Protein AF-A0A3N7H9N9-F1 (afdb_monomer)

Secondary structure (DSSP, 8-state):
-PPP-TT-----SSB-TTTTGGGT--B--S--------SSPPPHHHHHHHHHT-

Solvent-accessible surface area (backbone atoms only — not comparable to full-atom values): 3915 Å² total; per-residue (Å²): 135,78,91,77,67,80,92,65,87,77,91,75,80,59,50,19,63,80,88,34,44,91,76,70,38,56,56,60,86,70,88,79,91,84,88,88,88,74,100,62,90,76,52,72,66,60,53,50,53,58,58,71,77,101

Mean predicted aligned error: 5.12 Å

pLDDT: mean 88.46, std 7.23, range [58.56, 97.31]

Radius of gyration: 15.17 Å; Cα contacts (8 Å, |Δi|>4): 18; chains: 1; bounding box: 34×18×36 Å

Sequence (54 aa):
PGISWANCDILTIGSGAPNFTEWGHLSDLSLIDELRIFDKTLTLEEIQQMVEDN

Foldseek 3Di:
DDDDCVPVPDDDDQACPPPNVVVVGGGHPDDDDDDDDDPDDDDPVRVVVVVVVD

Structure (mmCIF, N/CA/C/O backbone):
data_AF-A0A3N7H9N9-F1
#
_entry.id   AF-A0A3N7H9N9-F1
#
loop_
_atom_site.group_PDB
_atom_site.id
_atom_site.type_symbol
_atom_site.label_atom_id
_atom_site.label_alt_id
_atom_site.label_comp_id
_atom_site.label_asym_id
_atom_site.label_entity_id
_atom_site.label_seq_id
_atom_site.pdbx_PDB_ins_code
_atom_site.Cartn_x
_atom_site.Cartn_y
_atom_site.Cartn_z
_atom_site.occupancy
_atom_site.B_iso_or_equiv
_atom_site.auth_seq_id
_atom_site.auth_comp_id
_atom_site.auth_asym_id
_atom_site.auth_atom_id
_atom_site.pdbx_PDB_model_num
ATOM 1 N N . PRO A 1 1 ? -23.312 6.602 0.697 1.00 67.19 1 PRO A N 1
ATOM 2 C CA . PRO A 1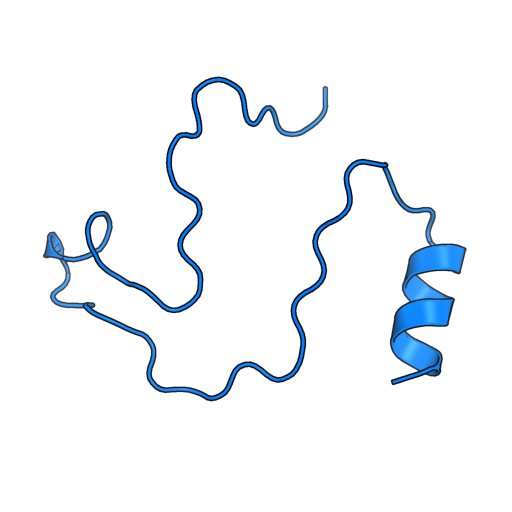 1 ? -22.730 5.748 -0.365 1.00 67.19 1 PRO A CA 1
ATOM 3 C C . PRO A 1 1 ? -21.250 5.454 -0.074 1.00 67.19 1 PRO A C 1
ATOM 5 O O . PRO A 1 1 ? -20.495 6.390 0.164 1.00 67.19 1 PRO A O 1
ATOM 8 N N . GLY A 1 2 ? -20.870 4.175 -0.002 1.00 72.25 2 GLY A N 1
ATOM 9 C CA . GLY A 1 2 ? -19.475 3.769 0.205 1.00 72.25 2 GLY A CA 1
ATOM 10 C C . GLY A 1 2 ? -18.611 3.989 -1.040 1.00 72.25 2 GLY A C 1
ATOM 11 O O . GLY A 1 2 ? -19.131 4.288 -2.117 1.00 72.25 2 GLY A O 1
ATOM 12 N N . ILE A 1 3 ? -17.296 3.828 -0.887 1.00 76.69 3 ILE A N 1
ATOM 13 C CA . ILE A 1 3 ? -16.364 3.755 -2.019 1.00 76.69 3 ILE A CA 1
ATOM 14 C C . ILE A 1 3 ? -16.789 2.573 -2.901 1.00 76.69 3 ILE A C 1
ATOM 16 O O . ILE A 1 3 ? -16.938 1.454 -2.411 1.00 76.69 3 ILE A O 1
ATOM 20 N N . SER A 1 4 ? -17.027 2.827 -4.188 1.00 80.94 4 SER A N 1
ATOM 21 C CA . SER A 1 4 ? -17.316 1.774 -5.161 1.00 80.94 4 SER A CA 1
ATOM 22 C C . SER A 1 4 ? -16.023 1.339 -5.832 1.00 80.94 4 SER A C 1
ATOM 24 O O . SER A 1 4 ? -15.306 2.164 -6.389 1.00 80.94 4 SER A O 1
ATOM 26 N N . TRP A 1 5 ? -15.766 0.036 -5.810 1.00 83.12 5 TRP A N 1
ATOM 27 C CA . TRP A 1 5 ? -14.667 -0.605 -6.534 1.00 83.12 5 TRP A CA 1
ATOM 28 C C 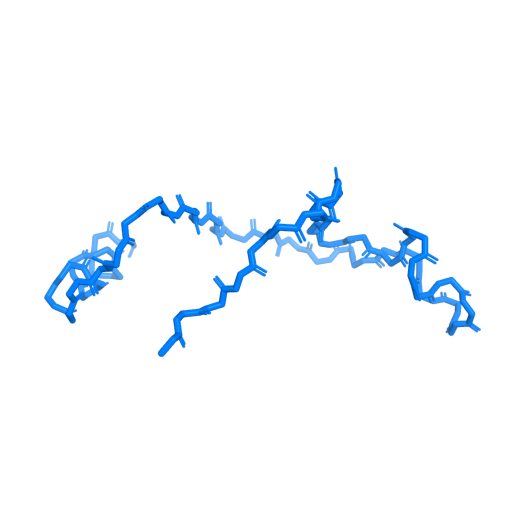. TRP A 1 5 ? -15.116 -1.153 -7.896 1.00 83.12 5 TRP A C 1
ATOM 30 O O . TRP A 1 5 ? -14.412 -1.948 -8.513 1.00 83.12 5 TRP A O 1
ATOM 40 N N . ALA A 1 6 ? -16.310 -0.773 -8.368 1.00 86.81 6 ALA A N 1
ATOM 41 C CA . ALA A 1 6 ? -16.806 -1.219 -9.663 1.00 86.81 6 ALA A CA 1
ATOM 42 C C . ALA A 1 6 ? -15.847 -0.774 -10.780 1.00 86.81 6 ALA A C 1
ATOM 44 O O . ALA A 1 6 ? -15.496 0.403 -10.864 1.00 86.81 6 ALA A O 1
ATOM 45 N N . ASN A 1 7 ? -15.455 -1.718 -11.642 1.00 87.75 7 ASN A N 1
ATOM 46 C CA . ASN A 1 7 ? -14.473 -1.527 -12.719 1.00 87.75 7 ASN A CA 1
ATOM 47 C C . ASN A 1 7 ? -13.053 -1.163 -12.234 1.00 87.75 7 ASN A C 1
ATOM 49 O O . ASN A 1 7 ? -12.271 -0.584 -12.986 1.00 87.75 7 ASN A O 1
ATOM 53 N N . CYS A 1 8 ? -12.714 -1.461 -10.975 1.00 88.31 8 CYS A N 1
ATOM 54 C CA . CYS A 1 8 ? -11.329 -1.424 -10.519 1.00 88.31 8 CYS A CA 1
ATOM 55 C C . CYS A 1 8 ? -10.661 -2.759 -10.869 1.00 88.31 8 CYS A C 1
ATOM 57 O O . CYS A 1 8 ? -10.866 -3.760 -10.186 1.00 88.31 8 CYS A O 1
ATOM 59 N N . ASP A 1 9 ? -9.886 -2.769 -11.952 1.00 85.31 9 ASP A N 1
ATOM 60 C CA . ASP A 1 9 ? -9.266 -3.995 -12.469 1.00 85.31 9 ASP A CA 1
ATOM 61 C C . ASP A 1 9 ? -7.927 -4.322 -11.791 1.00 85.31 9 ASP A C 1
ATOM 63 O O . ASP A 1 9 ? -7.521 -5.482 -11.734 1.00 85.31 9 ASP A O 1
ATOM 67 N N . ILE A 1 10 ? -7.218 -3.302 -11.291 1.00 86.44 10 ILE A N 1
ATOM 68 C CA . ILE A 1 10 ? -5.876 -3.448 -10.719 1.00 86.44 10 ILE A CA 1
ATOM 69 C C . ILE A 1 10 ? -5.762 -2.619 -9.437 1.00 86.44 10 ILE A C 1
ATOM 71 O O . ILE A 1 10 ? -5.879 -1.394 -9.465 1.00 86.44 10 ILE A O 1
ATOM 75 N N . LEU A 1 11 ? -5.448 -3.297 -8.330 1.00 87.31 11 LEU A N 1
ATOM 76 C CA . LEU A 1 11 ? -4.982 -2.682 -7.089 1.00 87.31 11 LEU A CA 1
ATOM 77 C C . LEU A 1 11 ? -3.466 -2.870 -6.984 1.00 87.31 11 LEU A C 1
ATOM 79 O O . LEU A 1 11 ? -2.983 -3.991 -6.839 1.00 87.31 11 LEU A O 1
ATOM 83 N N . THR A 1 12 ? -2.713 -1.774 -7.045 1.00 87.62 12 THR A N 1
ATOM 84 C CA . THR A 1 12 ? -1.258 -1.781 -6.857 1.00 87.62 12 THR A CA 1
ATOM 85 C C . THR A 1 12 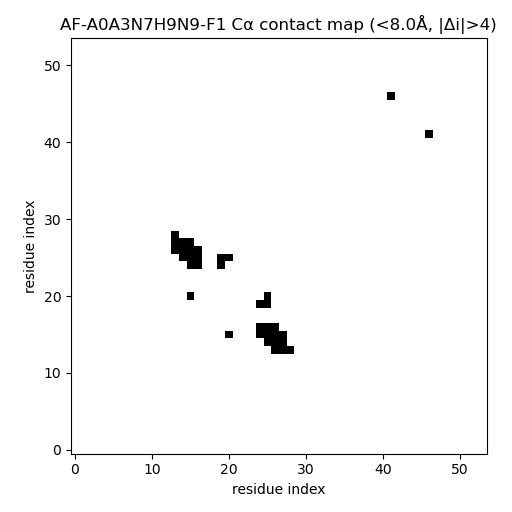? -0.884 -1.136 -5.529 1.00 87.62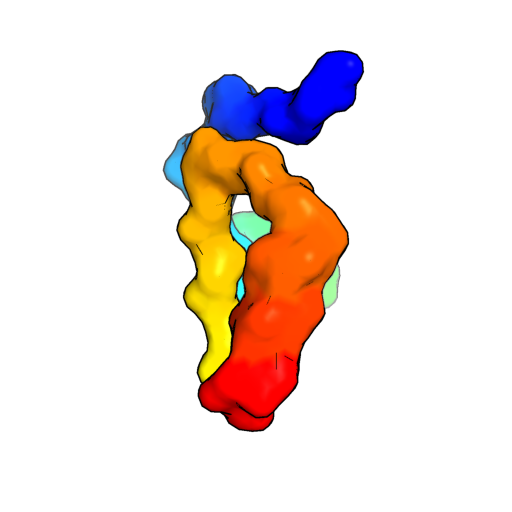 12 THR A C 1
ATOM 87 O O . THR A 1 12 ? -1.287 -0.004 -5.269 1.00 87.62 12 THR A O 1
ATOM 90 N N . ILE A 1 13 ? -0.064 -1.811 -4.722 1.00 91.38 13 ILE A N 1
ATOM 91 C CA . ILE A 1 13 ? 0.480 -1.284 -3.462 1.00 91.38 13 ILE A CA 1
ATOM 92 C C . ILE A 1 13 ? 1.996 -1.146 -3.618 1.00 91.38 13 ILE A C 1
ATOM 94 O O . ILE A 1 13 ? 2.642 -2.063 -4.118 1.00 91.38 13 ILE A O 1
ATOM 98 N N . GLY A 1 14 ? 2.555 0.015 -3.268 1.00 90.56 14 GLY A N 1
ATOM 99 C CA . GLY A 1 14 ? 3.988 0.303 -3.430 1.00 90.56 14 GLY A CA 1
ATOM 100 C C . GLY A 1 14 ? 4.469 0.411 -4.886 1.00 90.56 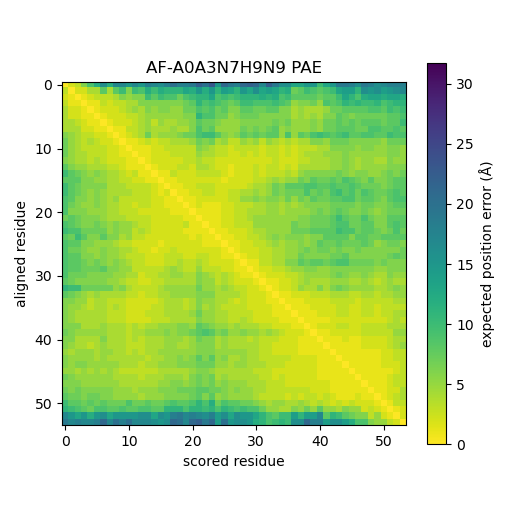14 GLY A C 1
ATOM 101 O O . GLY A 1 14 ? 5.658 0.593 -5.129 1.00 90.56 14 GLY A O 1
ATOM 102 N N . SER A 1 15 ? 3.577 0.324 -5.880 1.00 91.62 15 SER A N 1
ATOM 103 C CA . SER A 1 15 ? 3.932 0.509 -7.291 1.00 91.62 15 SER A CA 1
ATOM 104 C C . SER A 1 15 ? 3.520 1.886 -7.788 1.00 91.62 15 SER A C 1
ATOM 106 O O . SER A 1 15 ? 2.412 2.35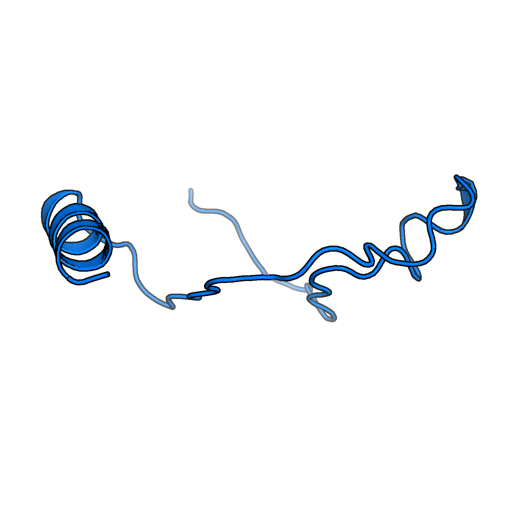3 -7.530 1.00 91.62 15 SER A O 1
ATOM 108 N N . GLY A 1 16 ? 4.413 2.516 -8.543 1.00 90.81 16 GLY A N 1
ATOM 109 C CA . GLY A 1 16 ? 4.105 3.707 -9.315 1.00 90.81 16 GLY A CA 1
ATOM 110 C C . GLY A 1 16 ? 3.625 3.396 -10.735 1.00 90.81 16 GLY A C 1
ATOM 111 O O . GLY A 1 16 ? 2.921 4.204 -11.328 1.00 90.81 16 GLY A O 1
ATOM 112 N N . ALA A 1 17 ? 3.924 2.222 -11.295 1.00 91.56 17 ALA A N 1
ATOM 113 C CA . ALA A 1 17 ? 3.441 1.844 -12.622 1.00 91.56 17 ALA A CA 1
ATOM 114 C C . ALA A 1 17 ? 2.079 1.123 -12.564 1.00 91.56 17 ALA A C 1
ATOM 116 O O . ALA A 1 17 ? 1.892 0.254 -11.716 1.00 91.56 17 ALA A O 1
ATOM 117 N N . PRO A 1 18 ? 1.125 1.437 -13.467 1.00 88.94 18 PRO A N 1
ATOM 118 C CA . PRO A 1 18 ? 1.250 2.339 -14.622 1.00 88.94 18 PRO A CA 1
ATOM 119 C C . PRO A 1 18 ? 0.944 3.822 -14.320 1.00 88.94 18 PRO A C 1
ATOM 121 O O . PRO A 1 18 ? 1.358 4.697 -15.080 1.00 88.94 18 PRO A O 1
ATOM 124 N N . ASN A 1 19 ? 0.248 4.113 -13.218 1.00 88.31 19 ASN A N 1
ATOM 125 C CA . ASN A 1 19 ? -0.474 5.379 -13.016 1.00 88.31 19 ASN A CA 1
ATOM 126 C C . ASN A 1 19 ? 0.406 6.612 -12.738 1.00 88.31 19 ASN A C 1
ATOM 128 O O . ASN A 1 19 ? 0.004 7.727 -13.044 1.00 88.31 19 ASN A O 1
ATOM 132 N N . PHE A 1 20 ? 1.595 6.422 -12.172 1.00 90.06 20 PHE A N 1
ATOM 133 C CA . PHE A 1 20 ? 2.517 7.483 -11.740 1.00 90.06 20 PHE A CA 1
ATOM 134 C C . PHE A 1 20 ? 3.820 7.518 -12.548 1.00 90.06 20 PHE A C 1
ATOM 136 O O . PHE A 1 20 ? 4.756 8.246 -12.208 1.00 90.06 20 PHE A O 1
ATOM 143 N N . THR A 1 21 ? 3.880 6.765 -13.650 1.00 92.44 21 THR A N 1
ATOM 144 C CA . THR A 1 21 ? 5.055 6.731 -14.535 1.00 92.44 21 THR A CA 1
ATOM 145 C C . THR A 1 21 ? 5.370 8.093 -15.159 1.00 92.44 21 THR A C 1
ATOM 147 O O . THR A 1 21 ? 6.543 8.405 -15.346 1.00 92.44 21 THR A O 1
ATOM 150 N N . GLU A 1 22 ? 4.358 8.937 -15.402 1.00 93.88 22 GLU A N 1
ATOM 151 C CA . GLU A 1 22 ? 4.527 10.312 -15.906 1.00 93.88 22 GLU A CA 1
ATOM 152 C C . GLU A 1 22 ? 5.389 11.175 -14.972 1.00 93.88 22 GLU A C 1
ATOM 154 O O . GLU A 1 22 ? 6.137 12.037 -15.427 1.00 93.88 22 GLU A O 1
ATOM 159 N N . TRP A 1 23 ? 5.335 10.919 -13.664 1.00 93.81 23 TRP A N 1
ATOM 160 C CA . TRP A 1 23 ? 6.115 11.653 -12.665 1.00 93.81 23 TRP A CA 1
ATOM 161 C C . TRP A 1 23 ? 7.478 11.007 -12.384 1.00 93.81 23 TRP A C 1
ATOM 163 O O . TRP A 1 23 ? 8.182 11.419 -11.466 1.00 93.81 23 TRP A O 1
ATOM 173 N N . GLY A 1 24 ? 7.854 9.970 -13.141 1.00 93.69 24 GLY A N 1
ATOM 174 C CA . GLY A 1 24 ? 9.075 9.195 -12.910 1.00 93.69 24 GLY A CA 1
ATOM 175 C C . GLY A 1 24 ? 9.046 8.354 -11.629 1.00 93.69 24 GLY A C 1
ATOM 176 O O . GLY A 1 24 ? 10.062 7.762 -11.265 1.00 93.69 24 GLY A O 1
ATOM 177 N N . HIS A 1 25 ? 7.902 8.271 -10.946 1.00 90.56 25 HIS A N 1
ATOM 178 C CA . HIS A 1 25 ? 7.735 7.436 -9.764 1.00 90.56 25 HIS A CA 1
ATOM 179 C C . HIS A 1 25 ? 7.337 6.024 -10.204 1.00 90.56 25 HIS A C 1
ATOM 181 O O . HIS A 1 25 ? 6.207 5.791 -10.625 1.00 90.56 25 HIS A O 1
ATOM 187 N N . LEU A 1 26 ? 8.284 5.084 -10.148 1.00 93.31 26 LEU A N 1
ATOM 188 C CA . LEU A 1 26 ? 8.092 3.710 -10.635 1.00 93.31 26 LEU A CA 1
ATOM 189 C C . LEU A 1 26 ? 7.696 2.735 -9.522 1.00 93.31 26 LEU A C 1
ATOM 191 O O . LEU A 1 26 ? 6.902 1.821 -9.749 1.00 93.31 26 LEU A O 1
ATOM 195 N N . SER A 1 27 ? 8.221 2.942 -8.319 1.00 92.56 27 SER A N 1
ATOM 196 C CA . SER A 1 27 ? 7.982 2.102 -7.146 1.00 92.56 27 SER A CA 1
ATOM 197 C C . SER A 1 27 ? 8.378 2.843 -5.877 1.00 92.56 27 SER A C 1
ATOM 199 O O . SER A 1 27 ? 9.362 3.585 -5.883 1.00 92.56 27 SER A O 1
ATOM 201 N N . ASP A 1 28 ? 7.670 2.562 -4.792 1.00 9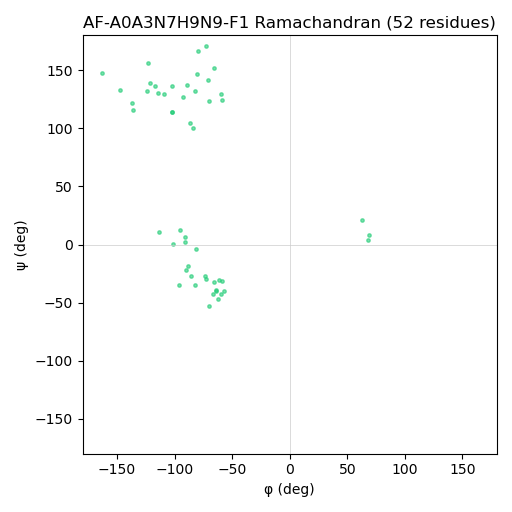0.62 28 ASP A N 1
ATOM 202 C CA . ASP A 1 28 ? 8.164 2.793 -3.441 1.00 90.62 28 ASP A CA 1
ATOM 203 C C . ASP A 1 28 ? 9.066 1.612 -3.045 1.00 90.62 28 ASP A C 1
ATOM 205 O O . ASP A 1 28 ? 8.719 0.453 -3.275 1.00 90.62 28 ASP A O 1
ATOM 209 N N . LEU A 1 29 ? 10.251 1.908 -2.508 1.00 91.31 29 LEU A N 1
ATOM 210 C CA . LEU A 1 29 ? 11.223 0.903 -2.050 1.00 91.31 29 LEU A CA 1
ATOM 211 C C . LEU A 1 29 ? 11.206 0.725 -0.528 1.00 91.31 29 LEU A C 1
ATOM 213 O O . LEU A 1 29 ? 11.999 -0.048 0.012 1.00 91.31 29 LEU A O 1
ATOM 217 N N . SER A 1 30 ? 10.338 1.460 0.162 1.00 90.69 30 SER A N 1
ATOM 218 C CA . SER A 1 30 ? 10.145 1.328 1.599 1.00 90.69 30 SER A CA 1
ATOM 219 C C . SER A 1 30 ? 9.548 -0.037 1.938 1.00 90.69 30 SER A C 1
ATOM 221 O O . SER A 1 30 ? 8.834 -0.648 1.139 1.00 90.69 30 SER A O 1
ATOM 223 N N . LEU A 1 31 ? 9.847 -0.529 3.140 1.00 91.44 31 LEU A N 1
ATOM 224 C CA . LEU A 1 31 ? 9.202 -1.730 3.656 1.00 91.44 31 LEU A CA 1
ATOM 225 C C . LEU A 1 31 ? 7.741 -1.416 3.994 1.00 91.44 31 LEU A C 1
ATOM 227 O O . LEU A 1 31 ? 7.434 -0.337 4.497 1.00 91.44 31 LEU A O 1
ATOM 231 N N . ILE A 1 32 ? 6.855 -2.368 3.712 1.00 90.56 32 ILE A N 1
ATOM 232 C CA . ILE A 1 32 ? 5.455 -2.314 4.130 1.00 90.56 32 ILE A CA 1
ATOM 233 C C . ILE A 1 32 ? 5.326 -3.249 5.323 1.00 90.56 32 ILE A C 1
ATOM 235 O O . ILE A 1 32 ? 5.496 -4.458 5.166 1.00 90.56 32 ILE A O 1
ATOM 239 N N . ASP A 1 33 ? 5.041 -2.685 6.493 1.00 88.06 33 ASP A N 1
ATOM 240 C CA . ASP A 1 33 ? 4.917 -3.468 7.723 1.00 88.06 33 ASP A CA 1
ATOM 241 C C . ASP A 1 33 ? 3.647 -4.331 7.703 1.00 88.06 33 ASP A C 1
ATOM 243 O O . ASP A 1 33 ? 3.709 -5.545 7.884 1.00 88.06 33 ASP A O 1
ATOM 247 N N . GLU A 1 34 ? 2.485 -3.720 7.446 1.00 90.00 34 GLU A N 1
ATOM 248 C CA . GLU A 1 34 ? 1.186 -4.382 7.574 1.00 90.00 34 GLU A CA 1
ATOM 249 C C . GLU A 1 34 ? 0.178 -3.850 6.537 1.00 90.00 34 GLU A C 1
ATOM 251 O O . GLU A 1 34 ? 0.054 -2.641 6.336 1.00 90.00 34 GLU A O 1
ATOM 256 N N . LEU A 1 35 ? -0.529 -4.761 5.855 1.00 90.69 35 LEU A N 1
ATOM 257 C CA . LEU A 1 35 ? -1.597 -4.452 4.901 1.00 90.69 35 LEU A CA 1
ATOM 258 C C . LEU A 1 35 ? -2.788 -5.395 5.124 1.00 90.69 35 LEU A C 1
ATOM 260 O O . LEU A 1 35 ? -2.711 -6.591 4.829 1.00 90.69 35 LEU A O 1
ATOM 264 N N . ARG A 1 36 ? -3.925 -4.825 5.528 1.00 90.62 36 ARG A N 1
ATOM 265 C CA . ARG A 1 36 ? -5.219 -5.510 5.657 1.00 90.62 36 ARG A CA 1
ATOM 266 C C . ARG A 1 36 ? -6.257 -4.924 4.698 1.00 90.62 36 ARG A C 1
ATOM 268 O O . ARG A 1 36 ? -6.399 -3.708 4.588 1.00 90.62 36 ARG A O 1
ATOM 275 N N . ILE A 1 37 ? -7.024 -5.797 4.042 1.00 89.62 37 ILE A N 1
ATOM 276 C CA . ILE A 1 37 ? -8.165 -5.440 3.181 1.00 89.62 37 ILE A CA 1
ATOM 277 C C . ILE A 1 37 ? -9.401 -6.179 3.700 1.00 89.62 37 ILE A C 1
ATOM 279 O O . ILE A 1 37 ? -9.342 -7.385 3.935 1.00 89.62 37 ILE A O 1
ATOM 283 N N . PHE A 1 38 ? -10.517 -5.464 3.852 1.00 89.94 38 PHE A N 1
ATOM 284 C CA . PHE A 1 38 ? -11.768 -6.006 4.385 1.00 89.94 38 PHE A CA 1
ATOM 285 C C . PHE A 1 38 ? -12.904 -5.843 3.374 1.00 89.94 38 PHE A C 1
ATOM 287 O O . PHE A 1 38 ? -13.045 -4.795 2.746 1.00 89.94 38 PHE A O 1
ATOM 294 N N . ASP A 1 39 ? -13.740 -6.871 3.251 1.00 88.31 39 ASP A N 1
ATOM 295 C CA . ASP A 1 39 ? -14.963 -6.886 2.436 1.00 88.31 39 ASP A CA 1
ATOM 296 C C . ASP A 1 39 ? -16.210 -6.444 3.223 1.00 88.31 39 ASP A C 1
ATOM 298 O O . ASP A 1 39 ? -17.320 -6.398 2.687 1.00 88.31 39 ASP A O 1
ATOM 302 N N . LYS A 1 40 ? -16.020 -6.070 4.492 1.00 88.81 40 LYS A N 1
ATOM 303 C CA . LYS A 1 40 ? -17.041 -5.514 5.375 1.00 88.81 40 LYS A CA 1
ATOM 304 C C . LYS A 1 40 ? -16.628 -4.148 5.908 1.00 88.81 40 LYS A C 1
ATOM 306 O O . LYS A 1 40 ? -15.447 -3.834 6.042 1.00 88.81 40 LYS A O 1
ATOM 311 N N . THR A 1 41 ? -17.622 -3.352 6.287 1.00 89.88 41 THR A N 1
ATOM 312 C CA . THR A 1 41 ? -17.382 -2.164 7.109 1.00 89.88 41 THR A CA 1
ATOM 313 C C . THR A 1 41 ? -16.985 -2.607 8.513 1.00 89.88 41 THR A C 1
ATOM 315 O O . THR A 1 41 ? -17.733 -3.349 9.148 1.00 89.88 41 THR A O 1
ATOM 318 N N . LEU A 1 42 ? -15.817 -2.162 8.976 1.00 93.06 42 LEU A N 1
ATOM 319 C CA . LEU A 1 42 ? -15.362 -2.397 10.343 1.00 93.06 42 LEU A CA 1
ATOM 320 C C . LEU A 1 42 ? -16.001 -1.403 11.313 1.00 93.06 42 LEU A C 1
ATOM 322 O O . LEU A 1 42 ? -16.220 -0.241 10.955 1.00 93.06 42 LEU A O 1
ATOM 326 N N . THR A 1 43 ? -16.262 -1.839 12.545 1.00 96.06 43 THR A N 1
ATOM 327 C CA . THR A 1 43 ? -16.577 -0.915 13.644 1.00 96.06 43 THR A CA 1
ATOM 328 C C . THR A 1 43 ? -15.306 -0.286 14.213 1.00 96.06 43 THR A C 1
ATOM 330 O O . THR A 1 43 ? -14.190 -0.732 13.941 1.00 96.06 43 THR A O 1
ATOM 333 N N . LEU A 1 44 ? -15.470 0.764 15.021 1.00 95.25 44 LEU A N 1
ATOM 334 C CA . LEU A 1 44 ? -14.346 1.393 15.712 1.00 95.25 44 LEU A CA 1
ATOM 335 C C . LEU A 1 44 ? -13.635 0.397 16.638 1.00 95.25 44 LEU A C 1
ATOM 337 O O . LEU A 1 44 ? -12.411 0.342 16.646 1.00 95.25 44 LEU A O 1
ATOM 341 N N . GLU A 1 45 ? -14.400 -0.412 17.367 1.00 97.31 45 GLU A N 1
ATOM 342 C C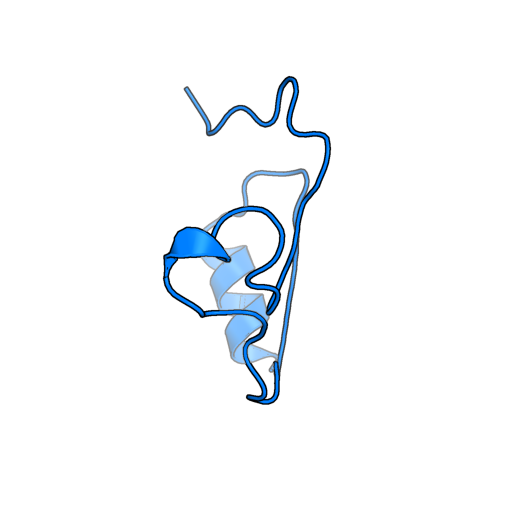A . GLU A 1 45 ? -13.880 -1.417 18.294 1.00 97.31 45 GLU A CA 1
ATOM 343 C C . GLU A 1 45 ? -13.074 -2.497 17.559 1.00 97.31 45 GLU A C 1
ATOM 345 O O . GLU A 1 45 ? -12.006 -2.891 18.021 1.00 97.31 45 GLU A O 1
ATOM 350 N N . GLU A 1 46 ? -13.535 -2.941 16.383 1.00 95.50 46 GLU A N 1
ATOM 351 C CA . GLU A 1 46 ? -12.798 -3.908 15.557 1.00 95.50 46 GLU A CA 1
ATOM 352 C C . GLU A 1 46 ? -11.457 -3.342 15.071 1.00 95.50 46 GLU A C 1
ATOM 354 O O . GLU A 1 46 ? -10.459 -4.060 15.060 1.00 95.50 46 GLU A O 1
ATOM 359 N N . ILE A 1 47 ? -11.416 -2.056 14.702 1.00 93.44 47 ILE A N 1
ATOM 360 C CA . ILE A 1 47 ? -10.173 -1.376 14.310 1.00 93.44 47 ILE A CA 1
ATOM 361 C C . ILE A 1 47 ? -9.230 -1.245 15.511 1.00 93.44 47 ILE A C 1
ATOM 363 O O . ILE A 1 47 ? -8.032 -1.477 15.372 1.00 93.44 47 ILE A O 1
ATOM 367 N N . GLN A 1 48 ? -9.752 -0.890 16.687 1.00 94.12 48 GLN A N 1
ATOM 368 C CA . GLN A 1 48 ? -8.946 -0.736 17.901 1.00 94.12 48 GLN A CA 1
ATOM 369 C C . GLN A 1 48 ? -8.286 -2.054 18.307 1.00 94.12 48 GLN A C 1
ATOM 371 O O . GLN A 1 48 ? -7.072 -2.082 18.494 1.00 94.12 48 GLN A O 1
ATOM 376 N N . GLN A 1 49 ? -9.043 -3.154 18.320 1.00 94.38 49 GLN A N 1
ATOM 377 C CA . GLN A 1 49 ? -8.508 -4.480 18.632 1.00 94.38 49 GLN A CA 1
ATOM 378 C C . GLN A 1 49 ? -7.355 -4.871 17.691 1.00 94.38 49 GLN A C 1
ATOM 380 O O . GLN A 1 49 ? -6.338 -5.399 18.123 1.00 94.38 49 GLN A O 1
ATOM 385 N N . MET A 1 50 ? -7.475 -4.556 16.398 1.00 92.38 50 MET A N 1
ATOM 386 C CA . MET A 1 50 ? -6.444 -4.857 15.400 1.00 92.38 50 MET A CA 1
ATOM 387 C C . MET A 1 50 ? -5.131 -4.097 15.601 1.00 92.38 50 MET A C 1
ATOM 389 O O . MET A 1 50 ? -4.088 -4.620 15.212 1.00 92.38 50 MET A O 1
ATOM 393 N N . VAL A 1 51 ? -5.196 -2.867 16.120 1.00 87.56 51 VAL A N 1
ATOM 394 C CA . VAL A 1 51 ? -4.023 -2.020 16.386 1.00 87.56 51 VAL A CA 1
ATOM 395 C C . VAL A 1 51 ? -3.377 -2.388 17.719 1.00 87.56 51 VAL A C 1
ATOM 397 O O . VAL A 1 51 ? -2.160 -2.323 17.827 1.00 87.56 51 VAL A O 1
ATOM 400 N N . GLU A 1 52 ? -4.171 -2.777 18.717 1.00 86.44 52 GLU A N 1
ATOM 401 C CA . GLU A 1 52 ? -3.675 -3.187 20.037 1.00 86.44 52 GLU A CA 1
ATOM 402 C C . GLU A 1 52 ? -3.000 -4.569 20.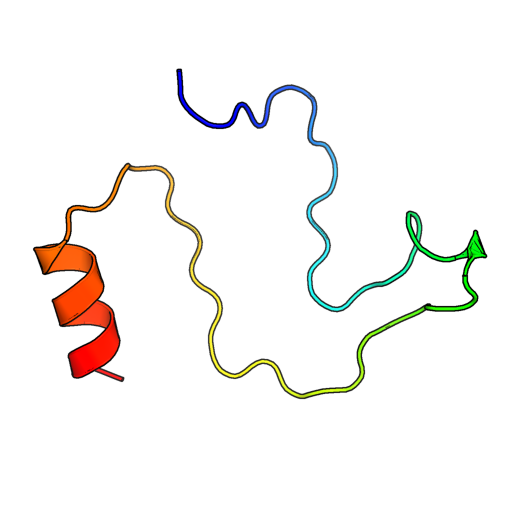027 1.00 86.44 52 GLU A C 1
ATOM 404 O O . GLU A 1 52 ? -2.074 -4.792 20.805 1.00 86.44 52 GLU A O 1
ATOM 409 N N . ASP A 1 53 ? -3.426 -5.475 19.139 1.00 69.25 53 ASP A N 1
ATOM 410 C CA . ASP A 1 53 ? -2.848 -6.820 18.986 1.00 69.25 53 ASP A CA 1
ATOM 411 C C . ASP A 1 53 ? -1.559 -6.864 18.128 1.00 69.25 53 ASP A C 1
ATOM 413 O O . ASP A 1 53 ? -0.978 -7.942 17.965 1.00 69.25 53 ASP A O 1
ATOM 417 N N . ASN A 1 54 ? -1.130 -5.730 17.556 1.00 58.56 54 ASN A N 1
ATOM 418 C CA . ASN A 1 54 ? 0.064 -5.605 16.701 1.00 58.56 54 ASN A CA 1
ATOM 419 C C . ASN A 1 54 ? 1.316 -5.162 17.472 1.00 58.56 54 ASN A C 1
ATOM 421 O O . ASN A 1 54 ? 1.225 -4.218 18.288 1.00 58.56 54 ASN A O 1
#